Protein AF-A0A3P1C6S5-F1 (afdb_monomer_lite)

Radius of gyration: 23.26 Å; chains: 1; bounding box: 62×29×64 Å

pLDDT: mean 82.91, std 6.75, range [55.31, 93.94]

Organism: NCBI:txid2026187

Secondary structure (DSSP, 8-state):
-HHHHHHHHHHHHHHHHHHHHHHHHHHHHHHT-EEEEEEEEEEETTEEEEEEEEEESSS-BSEEEEEEEETTS--EEEEE---BSEEEEEEEEE--SSSEEEEEEEEEEEEETTEEEEEEEEEEEEEE--

Sequence (130 aa):
MFGILTWMILALTLMICEFVVSIFLIIVGIKYRKSVTGATKKKTNTSATTTTHITSSLKPILKANIQITPNGAKKVAYSVTPNKKSVSTSKTWHYTGKKKYIAVKTAVQVTTSMGVSPNGSSAGGVTLGK

Foldseek 3Di:
DPVVVVVVVVVVVVVVVVVVVVVVVVVVVVQQDKDKEWAKDDPDQWKIKIKIKIAGRPFFFQKKWKWKDKDQFDIDIDMDGPRGRIDMDMDMDGHAAAWDKIWMKMWMWTQGPVGIDIDIYGRGIDTHYD

Structure (mmCIF, N/CA/C/O backbone):
data_AF-A0A3P1C6S5-F1
#
_entry.id   AF-A0A3P1C6S5-F1
#
loop_
_atom_site.group_PDB
_atom_site.id
_atom_site.type_symbol
_atom_site.label_atom_id
_atom_site.label_alt_id
_atom_site.label_comp_id
_atom_site.label_asym_id
_atom_site.label_entity_id
_atom_site.label_seq_id
_atom_site.pdbx_PDB_ins_code
_atom_site.Cartn_x
_atom_site.Cartn_y
_atom_site.Cartn_z
_atom_site.occupancy
_atom_site.B_iso_or_equiv
_atom_site.auth_seq_id
_atom_site.auth_comp_id
_atom_site.auth_asym_id
_atom_site.auth_atom_id
_atom_site.pdbx_PDB_model_num
ATOM 1 N N . MET A 1 1 ? 44.790 -13.142 -38.760 1.00 61.75 1 MET A N 1
ATOM 2 C CA . MET A 1 1 ? 44.660 -12.489 -37.432 1.00 61.75 1 MET A CA 1
ATOM 3 C C . MET A 1 1 ? 43.422 -11.591 -37.288 1.00 61.75 1 MET A C 1
ATOM 5 O O . MET A 1 1 ? 43.148 -11.168 -36.176 1.00 61.75 1 MET A O 1
ATOM 9 N N . PHE A 1 2 ? 42.636 -11.334 -38.348 1.00 65.81 2 PHE A N 1
ATOM 10 C CA . PHE A 1 2 ? 41.485 -10.415 -38.287 1.00 65.81 2 PHE A CA 1
ATOM 11 C C . PHE A 1 2 ? 40.290 -10.972 -37.487 1.00 65.81 2 PHE A C 1
ATOM 13 O O . PHE A 1 2 ? 39.721 -10.256 -36.676 1.00 65.81 2 PHE A O 1
ATOM 20 N N . GLY A 1 3 ? 39.974 -12.268 -37.630 1.00 80.00 3 GLY A N 1
ATOM 21 C CA . GLY A 1 3 ? 38.804 -12.884 -36.989 1.00 80.00 3 GLY A CA 1
ATOM 22 C C . GLY A 1 3 ? 38.805 -12.803 -35.459 1.00 80.00 3 GLY A C 1
ATOM 23 O O . GLY A 1 3 ? 37.843 -12.309 -34.883 1.00 80.00 3 GLY A O 1
ATOM 24 N N . ILE A 1 4 ? 39.890 -13.216 -34.791 1.00 85.50 4 ILE A N 1
ATOM 25 C CA . ILE A 1 4 ? 39.974 -13.191 -33.316 1.00 85.50 4 ILE A CA 1
ATOM 26 C C . ILE A 1 4 ? 39.732 -11.782 -32.760 1.00 85.50 4 ILE A C 1
ATOM 28 O O . ILE A 1 4 ? 39.013 -11.626 -31.777 1.00 85.50 4 ILE A O 1
ATOM 32 N N . LEU A 1 5 ? 40.283 -10.756 -33.416 1.00 87.19 5 LEU A N 1
ATOM 33 C CA . LEU A 1 5 ? 40.139 -9.373 -32.975 1.00 87.19 5 LEU A CA 1
ATOM 34 C C . LEU A 1 5 ? 38.681 -8.908 -33.092 1.00 87.19 5 LEU A C 1
ATOM 36 O O . LEU A 1 5 ? 38.155 -8.306 -32.159 1.00 87.19 5 LEU A O 1
ATOM 40 N N . THR A 1 6 ? 38.002 -9.243 -34.194 1.00 89.50 6 THR A N 1
ATOM 41 C CA . THR A 1 6 ? 36.583 -8.907 -34.395 1.00 89.50 6 THR A CA 1
ATOM 42 C C . THR A 1 6 ? 35.681 -9.600 -33.373 1.00 89.50 6 THR A C 1
ATOM 44 O O . THR A 1 6 ? 34.785 -8.968 -32.819 1.00 89.50 6 THR A O 1
ATOM 47 N N . TRP A 1 7 ? 35.942 -10.877 -33.077 1.00 91.81 7 TRP A N 1
ATOM 48 C CA . TRP A 1 7 ? 35.193 -11.641 -32.074 1.00 91.81 7 TRP A CA 1
ATOM 49 C C . TRP A 1 7 ? 35.378 -11.080 -30.660 1.00 91.81 7 TRP A C 1
ATOM 51 O O . TRP A 1 7 ? 34.412 -10.982 -29.905 1.00 91.81 7 TRP A O 1
ATOM 61 N N . MET A 1 8 ? 36.595 -10.654 -30.317 1.00 91.12 8 MET A N 1
ATOM 62 C CA . MET A 1 8 ? 36.894 -10.068 -29.010 1.00 91.12 8 MET A CA 1
ATOM 63 C C . MET A 1 8 ? 36.209 -8.705 -28.824 1.00 91.12 8 MET A C 1
ATOM 65 O O . MET A 1 8 ? 35.650 -8.433 -27.762 1.00 91.12 8 MET A O 1
ATOM 69 N N . ILE A 1 9 ? 36.191 -7.875 -29.873 1.00 91.44 9 ILE A N 1
ATOM 70 C CA . ILE A 1 9 ? 35.489 -6.583 -29.875 1.00 91.44 9 ILE A CA 1
ATOM 71 C C . ILE A 1 9 ? 33.976 -6.792 -29.745 1.00 91.44 9 ILE A C 1
ATOM 73 O O . ILE A 1 9 ? 33.347 -6.155 -28.902 1.00 91.44 9 ILE A O 1
ATOM 77 N N . LEU A 1 10 ? 33.396 -7.718 -30.517 1.00 89.88 10 LEU A N 1
ATOM 78 C CA . LEU A 1 10 ? 31.964 -8.022 -30.464 1.00 89.88 10 LEU A CA 1
ATOM 79 C C . LEU A 1 10 ? 31.536 -8.510 -29.072 1.00 89.88 10 LEU A C 1
ATOM 81 O O . LEU A 1 10 ? 30.533 -8.039 -28.537 1.00 89.88 10 LEU A O 1
ATOM 85 N N . ALA A 1 11 ? 32.315 -9.409 -28.463 1.00 90.44 11 ALA A N 1
ATOM 86 C CA . ALA A 1 11 ? 32.048 -9.914 -27.119 1.00 90.44 11 ALA A CA 1
ATOM 87 C C . ALA A 1 11 ? 32.072 -8.792 -26.066 1.00 90.44 11 ALA A C 1
ATOM 89 O O . ALA A 1 11 ? 31.182 -8.720 -25.218 1.00 90.44 11 ALA A O 1
ATOM 90 N N . LEU A 1 12 ? 33.042 -7.874 -26.154 1.00 90.94 12 LEU A N 1
ATOM 91 C CA . LEU A 1 12 ? 33.135 -6.723 -25.254 1.00 90.94 12 LEU A CA 1
ATOM 92 C C . LEU A 1 12 ? 31.948 -5.762 -25.434 1.00 90.94 12 LEU A C 1
ATOM 94 O O . LEU A 1 12 ? 31.371 -5.303 -24.450 1.00 90.94 12 LEU A O 1
ATOM 98 N N . THR A 1 13 ? 31.545 -5.482 -26.678 1.00 93.44 13 THR A N 1
ATOM 99 C CA . THR A 1 13 ? 30.385 -4.624 -26.966 1.00 93.44 13 THR A CA 1
ATOM 100 C C . THR A 1 13 ? 29.086 -5.221 -26.425 1.00 93.44 13 THR A C 1
ATOM 102 O O . THR A 1 13 ? 28.297 -4.496 -25.820 1.00 93.44 13 THR A O 1
ATOM 105 N N . LEU A 1 14 ? 28.872 -6.532 -26.583 1.00 90.81 14 LEU A N 1
ATOM 106 C CA . LEU A 1 14 ? 27.692 -7.213 -26.041 1.00 90.81 14 LEU A CA 1
ATOM 107 C C . LEU A 1 14 ? 27.664 -7.170 -24.509 1.00 90.81 14 LEU A C 1
ATOM 109 O O . LEU A 1 14 ? 26.628 -6.852 -23.930 1.00 90.81 14 LEU A O 1
ATOM 113 N N . MET A 1 15 ? 28.807 -7.397 -23.855 1.00 93.94 15 MET A N 1
ATOM 114 C CA . MET A 1 15 ? 28.918 -7.324 -22.395 1.00 93.94 15 MET A CA 1
ATOM 115 C C . MET A 1 15 ? 28.583 -5.923 -21.859 1.00 93.94 15 MET A C 1
ATOM 117 O O . MET A 1 15 ? 27.854 -5.789 -20.875 1.00 93.94 15 MET A O 1
ATOM 121 N N . ILE A 1 16 ? 29.072 -4.869 -22.522 1.00 93.88 16 ILE A N 1
ATOM 122 C CA . ILE A 1 16 ? 28.762 -3.479 -22.156 1.00 93.88 16 ILE A CA 1
ATOM 123 C C . ILE A 1 16 ? 27.281 -3.168 -22.406 1.00 93.88 16 ILE A C 1
ATOM 125 O O . ILE A 1 16 ? 26.651 -2.503 -21.586 1.00 93.88 16 ILE A O 1
ATOM 129 N N . CYS A 1 17 ? 26.706 -3.658 -23.506 1.00 91.12 17 CYS A N 1
ATOM 130 C CA . CYS A 1 17 ? 25.299 -3.437 -23.833 1.00 91.12 17 CYS A CA 1
ATOM 131 C C . CYS A 1 17 ? 24.372 -4.035 -22.763 1.00 91.12 17 CYS A C 1
ATOM 133 O O . CYS A 1 17 ? 23.539 -3.322 -22.204 1.00 91.12 17 CYS A O 1
ATOM 135 N N . GLU A 1 18 ? 24.581 -5.303 -22.397 1.00 91.88 18 GLU A N 1
ATOM 136 C CA . GLU A 1 18 ? 23.825 -5.991 -21.340 1.00 91.88 18 GLU A CA 1
ATOM 137 C C . GLU A 1 18 ? 23.946 -5.266 -19.989 1.00 91.88 18 GLU A C 1
ATOM 139 O O . GLU A 1 18 ? 22.961 -5.102 -19.261 1.00 91.88 18 GLU A O 1
ATOM 144 N N . PHE A 1 19 ? 25.142 -4.764 -19.667 1.00 91.31 19 PHE A N 1
ATOM 145 C CA . PHE A 1 19 ? 25.389 -3.995 -18.449 1.00 91.31 19 PHE A CA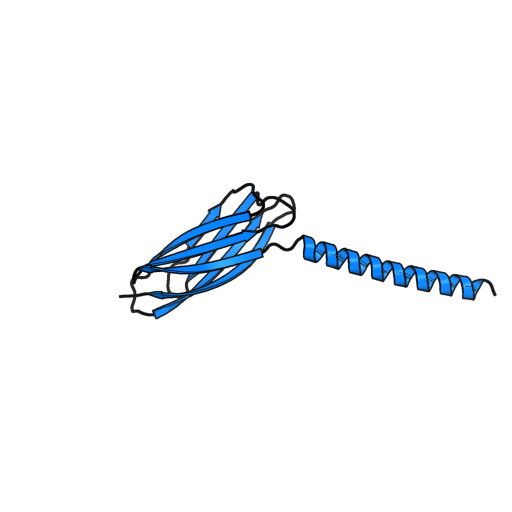 1
ATOM 146 C C . PHE A 1 19 ? 24.619 -2.665 -18.433 1.00 91.31 19 PHE A C 1
ATOM 148 O O . PHE A 1 19 ? 23.963 -2.333 -17.441 1.00 91.31 19 PHE A O 1
ATOM 155 N N . VAL A 1 20 ? 24.633 -1.921 -19.543 1.00 92.31 20 VAL A N 1
ATOM 156 C CA . VAL A 1 20 ? 23.903 -0.651 -19.683 1.00 92.31 20 VAL A CA 1
ATOM 157 C C . VAL A 1 20 ? 22.391 -0.875 -19.626 1.00 92.31 20 VAL A C 1
ATOM 159 O O . VAL A 1 20 ? 21.693 -0.148 -18.915 1.00 92.31 20 VAL A O 1
ATOM 162 N N . VAL A 1 21 ? 21.878 -1.897 -20.317 1.00 91.81 21 VAL A N 1
ATOM 163 C CA . VAL A 1 21 ? 20.452 -2.258 -20.295 1.00 91.81 21 VAL A CA 1
ATOM 164 C C . VAL A 1 21 ? 20.015 -2.650 -18.882 1.00 91.81 21 VAL A C 1
ATOM 166 O O . VAL A 1 21 ? 18.984 -2.173 -18.402 1.00 91.81 21 VAL A O 1
ATOM 169 N N . SER A 1 22 ? 20.826 -3.435 -18.170 1.00 88.69 22 SER A N 1
ATOM 170 C CA . SER A 1 22 ? 20.558 -3.828 -16.782 1.00 88.69 22 SER A CA 1
ATOM 171 C C . SER A 1 22 ? 20.479 -2.620 -15.844 1.00 88.69 22 SER A C 1
ATOM 173 O O . SER A 1 22 ? 19.519 -2.485 -15.082 1.00 88.69 22 SER A O 1
ATOM 175 N N . ILE A 1 23 ? 21.438 -1.691 -15.930 1.00 90.62 23 ILE A N 1
ATOM 176 C CA . ILE A 1 23 ? 21.425 -0.454 -15.134 1.00 90.62 23 ILE A CA 1
ATOM 177 C C . ILE A 1 23 ? 20.196 0.392 -15.465 1.00 90.62 23 ILE A C 1
ATOM 179 O O . ILE A 1 23 ? 19.529 0.899 -14.559 1.00 90.62 23 ILE A O 1
ATOM 183 N N . PHE A 1 24 ? 19.866 0.530 -16.749 1.00 87.00 24 PHE A N 1
ATOM 184 C CA . PHE A 1 24 ? 18.702 1.293 -17.180 1.00 87.00 24 PHE A CA 1
ATOM 185 C C . PHE A 1 24 ? 17.409 0.722 -16.589 1.00 87.00 24 PHE A C 1
ATOM 187 O O . PHE A 1 24 ? 16.610 1.476 -16.030 1.00 87.00 24 PHE A O 1
ATOM 194 N N . LEU A 1 25 ? 17.232 -0.602 -16.622 1.00 83.12 25 LEU A N 1
ATOM 195 C CA . LEU A 1 25 ? 16.077 -1.278 -16.028 1.00 83.12 25 LEU A CA 1
ATOM 196 C C . LEU A 1 25 ? 16.001 -1.085 -14.506 1.00 83.12 25 LEU A C 1
ATOM 198 O O . LEU A 1 25 ? 14.910 -0.852 -13.978 1.00 83.12 25 LEU A O 1
ATOM 202 N N . ILE A 1 26 ? 17.136 -1.101 -13.801 1.00 83.31 26 ILE A N 1
ATOM 203 C CA . ILE A 1 26 ? 17.189 -0.834 -12.355 1.00 83.31 26 ILE A CA 1
ATOM 204 C C . ILE A 1 26 ? 16.773 0.614 -12.052 1.00 83.31 26 ILE A C 1
ATOM 206 O O . ILE A 1 26 ? 15.925 0.846 -11.185 1.00 83.31 26 ILE A O 1
ATOM 210 N N . ILE A 1 27 ? 17.320 1.593 -12.781 1.00 78.00 27 ILE A N 1
ATOM 211 C CA . ILE A 1 27 ? 16.999 3.018 -12.596 1.00 78.00 27 ILE A CA 1
ATOM 212 C C . ILE A 1 27 ? 15.518 3.270 -12.874 1.00 78.00 27 ILE A C 1
ATOM 214 O O . ILE A 1 27 ? 14.847 3.925 -12.076 1.00 78.00 27 ILE A O 1
ATOM 218 N N . VAL A 1 28 ? 14.999 2.727 -13.977 1.00 71.50 28 VAL A N 1
ATOM 219 C CA . VAL A 1 28 ? 13.575 2.725 -14.326 1.00 71.50 28 VAL A CA 1
ATOM 220 C C . VAL A 1 28 ? 12.782 2.166 -13.143 1.00 71.50 28 VAL A C 1
ATOM 222 O O . VAL A 1 28 ? 11.993 2.901 -12.551 1.00 71.50 28 VAL A O 1
ATOM 225 N N . GLY A 1 29 ? 13.061 0.941 -12.695 1.00 65.69 29 GLY A N 1
ATOM 226 C CA . GLY A 1 29 ? 12.359 0.300 -11.577 1.00 65.69 29 GLY A CA 1
ATOM 227 C C . GLY A 1 29 ? 12.306 1.145 -10.296 1.00 65.69 29 GLY A C 1
ATOM 228 O O . GLY A 1 29 ? 11.233 1.313 -9.710 1.00 65.69 29 GLY A O 1
ATOM 229 N N . ILE A 1 30 ? 13.428 1.752 -9.892 1.00 68.00 30 ILE A N 1
ATOM 230 C CA . ILE A 1 30 ? 13.488 2.635 -8.713 1.00 68.00 30 ILE A CA 1
ATOM 231 C C . ILE A 1 30 ? 12.683 3.922 -8.949 1.00 68.00 30 ILE A C 1
ATOM 233 O O . ILE A 1 30 ? 11.960 4.383 -8.061 1.00 68.00 30 ILE A O 1
ATOM 237 N N . LYS A 1 31 ? 12.753 4.499 -10.152 1.00 55.31 31 LYS A N 1
ATOM 238 C CA . LYS A 1 31 ? 12.071 5.753 -10.494 1.00 55.31 31 LYS A CA 1
ATOM 239 C C . LYS A 1 31 ? 10.550 5.605 -10.553 1.00 55.31 31 LYS A C 1
ATOM 241 O O . LYS A 1 31 ? 9.863 6.593 -10.309 1.00 55.31 31 LYS A O 1
ATOM 246 N N . TYR A 1 32 ? 10.002 4.413 -10.805 1.00 63.06 32 TYR A N 1
ATOM 247 C CA . TYR A 1 32 ? 8.547 4.155 -10.805 1.00 63.06 32 TYR A CA 1
ATOM 248 C C . TYR A 1 32 ? 7.984 3.720 -9.444 1.00 63.06 32 TYR A C 1
ATOM 250 O O . TYR A 1 32 ? 6.803 3.371 -9.348 1.00 63.06 32 TYR A O 1
ATOM 258 N N . ARG A 1 33 ? 8.788 3.765 -8.374 1.00 68.31 33 ARG A N 1
ATOM 259 C CA . ARG A 1 33 ? 8.358 3.317 -7.048 1.00 68.31 33 ARG A CA 1
ATOM 260 C C . ARG A 1 33 ? 7.263 4.227 -6.487 1.00 68.31 33 ARG A C 1
ATOM 262 O O . ARG A 1 33 ? 7.490 5.385 -6.137 1.00 68.31 33 ARG A O 1
ATOM 269 N N . LYS A 1 34 ? 6.059 3.674 -6.364 1.00 74.94 34 LYS A N 1
ATOM 270 C CA . LYS A 1 34 ? 4.980 4.257 -5.563 1.00 74.94 34 LYS A CA 1
ATOM 271 C C . LYS A 1 34 ? 5.176 3.799 -4.123 1.00 74.94 34 LYS A C 1
ATOM 273 O O . LYS A 1 34 ? 5.487 2.633 -3.890 1.00 74.94 34 LYS A O 1
ATOM 278 N N . SER A 1 35 ? 4.999 4.697 -3.164 1.00 80.06 35 SER A N 1
ATOM 279 C CA . SER A 1 35 ? 5.090 4.372 -1.740 1.00 80.06 35 SER A CA 1
ATOM 280 C C . SER A 1 35 ? 3.741 4.580 -1.072 1.00 80.06 35 SER A C 1
ATOM 282 O O . SER A 1 35 ? 3.057 5.572 -1.339 1.00 80.06 35 SER A O 1
ATOM 284 N N . VAL A 1 36 ? 3.355 3.624 -0.231 1.00 83.38 36 VAL A N 1
ATOM 285 C CA . VAL A 1 36 ? 2.156 3.703 0.598 1.00 83.38 36 VAL A CA 1
ATOM 286 C C . VAL A 1 36 ? 2.561 3.437 2.036 1.00 83.38 36 VAL A C 1
ATOM 288 O O . VAL A 1 36 ? 3.104 2.378 2.350 1.00 83.38 36 VAL A O 1
ATOM 291 N N . THR A 1 37 ? 2.245 4.383 2.911 1.00 84.44 37 THR A N 1
ATOM 292 C CA . THR A 1 37 ? 2.478 4.258 4.348 1.00 84.44 37 THR A CA 1
ATOM 293 C C . THR A 1 37 ? 1.157 4.431 5.071 1.00 84.44 37 THR A C 1
ATOM 295 O O . THR A 1 37 ? 0.509 5.474 4.963 1.00 84.44 37 THR A O 1
ATOM 298 N N . GLY A 1 38 ? 0.739 3.394 5.791 1.00 85.12 38 GLY A N 1
ATOM 299 C CA . GLY A 1 38 ? -0.400 3.461 6.695 1.00 85.12 38 GLY A CA 1
ATOM 300 C C . GLY A 1 38 ? 0.052 3.765 8.121 1.00 85.12 38 GLY A C 1
ATOM 301 O O . GLY A 1 38 ? 1.055 3.231 8.582 1.00 85.12 38 GLY A O 1
ATOM 302 N N . ALA A 1 39 ? -0.708 4.575 8.846 1.00 85.44 39 ALA A N 1
ATOM 303 C CA . ALA A 1 39 ? -0.539 4.762 10.281 1.00 85.44 39 ALA A CA 1
ATOM 304 C C . ALA A 1 39 ? -1.908 4.823 10.952 1.00 85.44 39 ALA A C 1
ATOM 306 O O . ALA A 1 39 ? -2.781 5.578 10.525 1.00 85.44 39 ALA A O 1
ATOM 307 N N . THR A 1 40 ? -2.102 4.050 12.016 1.00 85.69 40 THR A N 1
ATOM 308 C CA . THR A 1 40 ? -3.353 4.043 12.778 1.00 85.69 40 THR A CA 1
ATOM 309 C C . THR A 1 40 ? -3.130 4.634 14.158 1.00 85.69 40 THR A C 1
ATOM 311 O O . THR A 1 40 ? -2.226 4.224 14.880 1.00 85.69 40 THR A O 1
ATOM 314 N N . LYS A 1 41 ? -3.982 5.586 14.542 1.00 86.00 41 LYS A N 1
ATOM 315 C CA . LYS A 1 41 ? -3.996 6.182 15.878 1.00 86.00 41 LYS A CA 1
ATOM 316 C C . LYS A 1 41 ? -5.348 5.966 16.540 1.00 86.00 41 LYS A C 1
ATOM 318 O O . LYS A 1 41 ? -6.399 6.143 15.920 1.00 86.00 41 LYS A O 1
ATOM 323 N N . LYS A 1 42 ? -5.319 5.600 17.819 1.00 86.44 42 LYS A N 1
ATOM 324 C CA . LYS A 1 42 ? -6.514 5.537 18.661 1.00 86.44 42 LYS A CA 1
ATOM 325 C C . LYS A 1 42 ? -7.054 6.956 18.857 1.00 86.44 42 LYS A C 1
ATOM 327 O O . LYS A 1 42 ? -6.296 7.847 19.222 1.00 86.44 42 LYS A O 1
ATOM 332 N N . LYS A 1 43 ? -8.350 7.155 18.611 1.00 85.06 43 LYS A N 1
ATOM 333 C CA . LYS A 1 43 ? -9.044 8.427 18.873 1.00 85.06 43 LYS A CA 1
ATOM 334 C C . LYS A 1 43 ? -9.822 8.354 20.183 1.00 85.06 43 LYS A C 1
ATOM 336 O O . LYS A 1 43 ? -9.730 9.250 21.007 1.00 85.06 43 LYS A O 1
ATOM 341 N N . THR A 1 44 ? -10.560 7.268 20.386 1.00 83.75 44 THR A N 1
ATOM 342 C CA . THR A 1 44 ? -11.308 6.984 21.620 1.00 83.75 44 THR A CA 1
ATOM 343 C C . THR A 1 44 ? -11.203 5.498 21.951 1.00 83.75 44 THR A C 1
ATOM 345 O O . THR A 1 44 ? -10.575 4.737 21.217 1.00 83.75 44 THR A O 1
ATOM 348 N N . ASN A 1 45 ? -11.810 5.043 23.050 1.00 80.31 45 ASN A N 1
ATOM 349 C CA . ASN A 1 45 ? -11.813 3.619 23.409 1.00 80.31 45 ASN A CA 1
ATOM 350 C C . ASN A 1 45 ? -12.456 2.723 22.343 1.00 80.31 45 ASN A C 1
ATOM 352 O O . ASN A 1 45 ? -12.030 1.588 22.184 1.00 80.31 45 ASN A O 1
ATOM 356 N N . THR A 1 46 ? -13.389 3.248 21.552 1.00 81.88 46 THR A N 1
ATOM 357 C CA . THR A 1 46 ? -14.118 2.505 20.515 1.00 81.88 46 THR A CA 1
ATOM 358 C C . THR A 1 46 ? -13.828 2.989 19.097 1.00 81.88 46 THR A C 1
ATOM 360 O O . THR A 1 46 ? -14.466 2.526 18.159 1.00 81.88 46 THR A O 1
ATOM 363 N N . SER A 1 47 ? -12.917 3.948 18.901 1.00 82.94 47 SER A N 1
ATOM 364 C CA . SER A 1 47 ? -12.679 4.550 17.580 1.00 82.94 47 SER A CA 1
ATOM 365 C C . SER A 1 47 ? -11.200 4.760 17.308 1.00 82.94 47 SER A C 1
ATOM 367 O O . SER A 1 47 ? -10.456 5.235 18.171 1.00 82.94 47 SER A O 1
ATOM 369 N N . ALA A 1 48 ? -10.787 4.495 16.075 1.00 83.94 48 ALA A N 1
ATOM 370 C CA . ALA A 1 48 ? -9.447 4.795 15.598 1.00 83.94 48 ALA A CA 1
ATOM 371 C C . ALA A 1 48 ? -9.482 5.453 14.224 1.00 83.94 48 ALA A C 1
ATOM 373 O O . ALA A 1 48 ? -10.406 5.262 13.437 1.00 83.94 48 ALA A O 1
ATOM 374 N N . THR A 1 49 ? -8.455 6.246 13.954 1.00 87.94 49 THR A N 1
ATOM 375 C CA . THR A 1 49 ? -8.252 6.915 12.675 1.00 87.94 49 THR A CA 1
ATOM 376 C C . THR A 1 49 ? -7.034 6.311 12.008 1.00 87.94 49 THR A C 1
ATOM 378 O O . THR A 1 49 ? -5.949 6.294 12.588 1.00 87.94 49 THR A O 1
ATOM 381 N N . THR A 1 50 ? -7.214 5.835 10.782 1.00 84.56 50 THR A N 1
ATOM 382 C CA . THR A 1 50 ? -6.119 5.355 9.945 1.00 84.56 50 THR A CA 1
ATOM 383 C C . THR A 1 50 ? -5.828 6.398 8.880 1.00 84.56 50 THR A C 1
ATOM 385 O O . THR A 1 50 ? -6.710 6.759 8.101 1.00 84.56 50 THR A O 1
ATOM 388 N N . THR A 1 51 ? -4.593 6.886 8.865 1.00 86.00 51 THR A N 1
ATOM 389 C CA . THR A 1 51 ? -4.061 7.793 7.853 1.00 86.00 51 THR A CA 1
ATOM 390 C C . THR A 1 51 ? -3.242 6.991 6.854 1.00 86.00 51 THR A C 1
ATOM 392 O O . THR A 1 51 ? -2.399 6.184 7.234 1.00 86.00 51 THR A O 1
ATOM 395 N N . THR A 1 52 ? -3.497 7.215 5.572 1.00 85.50 52 THR A N 1
ATOM 396 C CA . THR A 1 52 ? -2.781 6.604 4.457 1.00 85.50 52 THR A CA 1
ATOM 397 C C . THR A 1 52 ? -2.088 7.706 3.670 1.00 85.50 52 THR A C 1
ATOM 399 O O . THR A 1 52 ? -2.750 8.576 3.097 1.00 85.50 52 THR A O 1
ATOM 402 N N . HIS A 1 53 ? -0.761 7.659 3.654 1.00 85.94 53 HIS A N 1
ATOM 403 C CA . HIS A 1 53 ? 0.097 8.511 2.842 1.00 85.94 53 HIS A CA 1
ATOM 404 C C . HIS A 1 53 ? 0.444 7.775 1.553 1.00 85.94 53 HIS A C 1
ATOM 406 O O . HIS A 1 53 ? 0.892 6.629 1.596 1.00 85.94 53 HIS A O 1
ATOM 412 N N . ILE A 1 54 ? 0.215 8.420 0.414 1.00 84.94 54 ILE A N 1
ATOM 413 C CA . ILE A 1 54 ? 0.447 7.857 -0.913 1.00 84.94 54 ILE A CA 1
ATOM 414 C C . ILE A 1 54 ? 1.336 8.831 -1.670 1.00 84.94 54 ILE A C 1
ATOM 416 O O . ILE A 1 54 ? 0.943 9.975 -1.903 1.00 84.94 54 ILE A O 1
ATOM 420 N N . THR A 1 55 ? 2.502 8.358 -2.095 1.00 82.69 55 THR A N 1
ATOM 421 C CA . THR A 1 55 ? 3.463 9.158 -2.855 1.00 82.69 55 THR A CA 1
ATOM 422 C C . THR A 1 55 ? 3.794 8.462 -4.168 1.00 82.69 55 THR A C 1
ATOM 424 O O . THR A 1 55 ? 4.097 7.269 -4.202 1.00 82.69 55 THR A O 1
ATOM 427 N N . SER A 1 56 ? 3.744 9.227 -5.252 1.00 78.56 56 SER A N 1
ATOM 428 C CA . SER A 1 56 ? 4.162 8.852 -6.598 1.00 78.56 56 SER A CA 1
ATOM 429 C C . SER A 1 56 ? 5.337 9.738 -7.007 1.00 78.56 56 SER A C 1
ATOM 431 O O . SER A 1 56 ? 5.255 10.964 -6.955 1.00 78.56 56 SER A O 1
ATOM 433 N N . SER A 1 57 ? 6.438 9.117 -7.411 1.00 70.88 57 SER A N 1
ATOM 434 C CA . SER A 1 57 ? 7.708 9.768 -7.756 1.00 70.88 57 SER A CA 1
ATOM 435 C C . SER A 1 57 ? 7.648 10.587 -9.056 1.00 70.88 57 SER A C 1
ATOM 437 O O . SER A 1 57 ? 8.174 11.698 -9.128 1.00 70.88 57 SER A O 1
ATOM 439 N N . LEU A 1 58 ? 6.988 10.069 -10.096 1.00 72.75 58 LEU A N 1
ATOM 440 C CA . LEU A 1 58 ? 7.048 10.635 -11.452 1.00 72.75 58 LEU A CA 1
ATOM 441 C C . LEU A 1 58 ? 5.791 11.404 -11.859 1.00 72.75 58 LEU A C 1
ATOM 443 O O . LEU A 1 58 ? 5.871 12.574 -12.242 1.00 72.75 58 LEU A O 1
ATOM 447 N N . LYS A 1 59 ? 4.631 10.743 -11.805 1.00 79.38 59 LYS A N 1
ATOM 448 C CA . LYS A 1 59 ? 3.364 11.270 -12.330 1.00 79.38 59 LYS A CA 1
ATOM 449 C C . LYS A 1 59 ? 2.369 11.570 -11.210 1.00 79.38 59 LYS A C 1
ATOM 451 O O . LYS A 1 59 ? 2.382 10.865 -10.195 1.00 79.38 59 LYS A O 1
ATOM 456 N N . PRO A 1 60 ? 1.507 12.587 -11.387 1.00 80.75 60 PRO A N 1
ATOM 457 C CA . PRO A 1 60 ? 0.453 12.879 -10.429 1.00 80.75 60 PRO A CA 1
ATOM 458 C C . PRO A 1 60 ? -0.502 11.691 -10.310 1.00 80.75 60 PRO A C 1
ATOM 460 O O . PRO A 1 60 ? -0.779 10.974 -11.275 1.00 80.75 60 PRO A O 1
ATOM 463 N N . ILE A 1 61 ? -0.992 11.487 -9.095 1.00 84.19 61 ILE A N 1
ATOM 464 C CA . ILE A 1 61 ? -2.018 10.509 -8.777 1.00 84.19 61 ILE A CA 1
ATOM 465 C C . ILE A 1 61 ? -3.339 11.078 -9.281 1.00 84.19 61 ILE A C 1
ATOM 467 O O . ILE A 1 61 ? -3.835 12.072 -8.748 1.00 84.19 61 ILE A O 1
ATOM 471 N N . LEU A 1 62 ? -3.899 10.447 -10.308 1.00 84.50 62 LEU A N 1
ATOM 472 C CA . LEU A 1 62 ? -5.181 10.850 -10.880 1.00 84.50 62 LEU A CA 1
ATOM 473 C C . LEU A 1 62 ? -6.325 10.306 -10.030 1.00 84.50 62 LEU A C 1
ATOM 475 O O . LEU A 1 62 ? -7.263 11.027 -9.729 1.00 84.50 62 LEU A O 1
ATOM 479 N N . LYS A 1 63 ? -6.209 9.057 -9.574 1.00 84.94 63 LYS A N 1
ATOM 480 C CA . LYS A 1 63 ? -7.187 8.408 -8.697 1.00 84.94 63 LYS A CA 1
ATOM 481 C C . LYS A 1 63 ? -6.474 7.453 -7.751 1.00 84.94 63 LYS A C 1
ATOM 483 O O . LYS A 1 63 ? -5.566 6.742 -8.171 1.00 84.94 63 LYS A O 1
ATOM 488 N N . ALA A 1 64 ? -6.888 7.403 -6.494 1.00 84.81 64 ALA A N 1
ATOM 489 C CA . ALA A 1 64 ? -6.456 6.383 -5.550 1.00 84.81 64 ALA A CA 1
ATOM 490 C C . ALA A 1 64 ? -7.677 5.736 -4.900 1.00 84.81 64 ALA A C 1
ATOM 492 O O . ALA A 1 64 ? -8.489 6.431 -4.294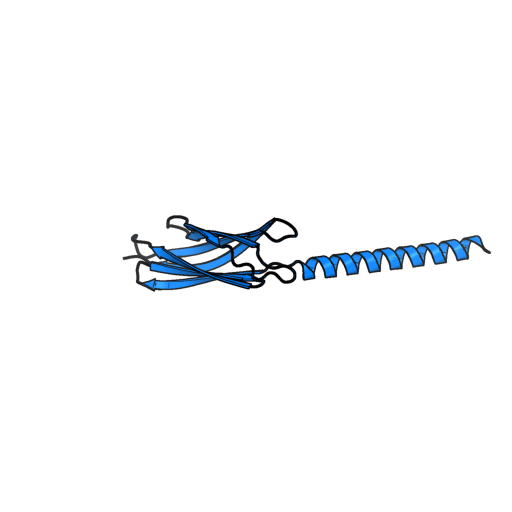 1.00 84.81 64 ALA A O 1
ATOM 493 N N . ASN A 1 65 ? -7.805 4.418 -5.036 1.00 87.81 65 ASN A N 1
ATOM 494 C CA . ASN A 1 65 ? -8.829 3.627 -4.363 1.00 87.81 65 ASN A CA 1
ATOM 495 C C . ASN A 1 65 ? -8.200 2.959 -3.142 1.00 87.81 65 ASN A C 1
ATOM 497 O O . ASN A 1 65 ? -7.217 2.238 -3.278 1.00 87.81 65 ASN A O 1
ATOM 501 N N . ILE A 1 66 ? -8.715 3.249 -1.955 1.00 89.31 66 ILE A N 1
ATOM 502 C CA . ILE A 1 66 ? -8.112 2.907 -0.672 1.00 89.31 66 ILE A CA 1
ATOM 503 C C . ILE A 1 66 ? -9.074 2.003 0.085 1.00 89.31 66 ILE A C 1
ATOM 505 O O . ILE A 1 66 ? -10.251 2.317 0.241 1.00 89.31 66 ILE A O 1
ATOM 509 N N . GLN A 1 67 ? -8.557 0.892 0.589 1.00 89.25 67 GLN A N 1
ATOM 510 C CA . GLN A 1 67 ? -9.271 -0.079 1.400 1.00 89.25 67 GLN A CA 1
ATOM 511 C C . GLN A 1 67 ? -8.541 -0.253 2.727 1.00 89.25 67 GLN A C 1
ATOM 513 O O . GLN A 1 67 ? -7.362 -0.598 2.769 1.00 89.25 67 GLN A O 1
ATOM 518 N N . ILE A 1 68 ? -9.255 -0.037 3.822 1.00 87.12 68 ILE A N 1
ATOM 519 C CA . ILE A 1 68 ? -8.781 -0.230 5.186 1.00 87.12 68 ILE A CA 1
ATOM 520 C C . ILE A 1 68 ? -9.433 -1.504 5.711 1.00 87.12 68 ILE A C 1
ATOM 522 O O . ILE A 1 68 ? -10.658 -1.605 5.787 1.00 87.12 68 ILE A O 1
ATOM 526 N N . THR A 1 69 ? -8.606 -2.480 6.069 1.00 88.00 69 THR A N 1
ATOM 527 C CA . THR A 1 69 ? -9.033 -3.766 6.625 1.00 88.00 69 THR A CA 1
ATOM 528 C C . THR A 1 69 ? -8.530 -3.890 8.064 1.00 88.00 69 THR A C 1
ATOM 530 O O . THR A 1 69 ? -7.389 -4.309 8.280 1.00 88.00 69 THR A O 1
ATOM 533 N N . PRO A 1 70 ? -9.348 -3.501 9.055 1.00 83.69 70 PRO A N 1
ATOM 534 C CA . PRO A 1 70 ? -9.098 -3.800 10.459 1.00 83.69 70 PRO A CA 1
ATOM 535 C C . PRO A 1 70 ? -9.446 -5.264 10.780 1.00 83.69 70 PRO A C 1
ATOM 537 O O . PRO A 1 70 ? -10.513 -5.758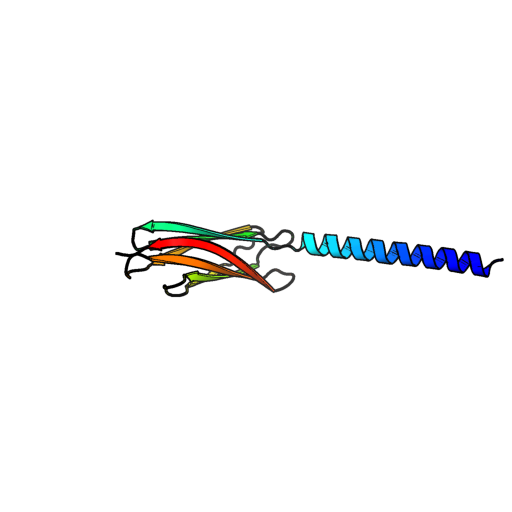 10.418 1.00 83.69 70 PRO A O 1
ATOM 540 N N . ASN A 1 71 ? -8.558 -5.967 11.484 1.00 79.94 71 ASN A N 1
ATOM 541 C CA . ASN A 1 71 ? -8.766 -7.354 11.897 1.00 79.94 71 ASN A CA 1
ATOM 542 C C . ASN A 1 71 ? -9.750 -7.426 13.078 1.00 79.94 71 ASN A C 1
ATOM 544 O O . ASN A 1 71 ? -9.353 -7.265 14.232 1.00 79.94 71 ASN A O 1
ATOM 548 N N . GLY A 1 72 ? -11.036 -7.633 12.783 1.00 73.31 72 GLY A N 1
ATOM 549 C CA . GLY A 1 72 ? -12.116 -7.679 13.779 1.00 73.31 72 GLY A CA 1
ATOM 550 C C . GLY A 1 72 ? -13.135 -6.536 13.688 1.00 73.31 72 GLY A C 1
ATOM 551 O O . GLY A 1 72 ? -14.031 -6.465 14.524 1.00 73.31 72 GLY A O 1
ATOM 552 N N . ALA A 1 73 ? -13.035 -5.656 12.685 1.00 77.31 73 ALA A N 1
ATOM 553 C CA . ALA A 1 73 ? -14.051 -4.643 12.392 1.00 77.31 73 ALA A CA 1
ATOM 554 C C . ALA A 1 73 ? -14.407 -4.625 10.894 1.00 77.31 73 ALA A C 1
ATOM 556 O O . ALA A 1 73 ? -13.780 -5.300 10.076 1.00 77.31 73 ALA A O 1
ATOM 557 N N . LYS A 1 74 ? -15.450 -3.870 10.527 1.00 81.56 74 LYS A N 1
ATOM 558 C CA . LYS A 1 74 ? -15.898 -3.765 9.130 1.00 81.56 74 LYS A CA 1
ATOM 559 C C . LYS A 1 74 ? -14.825 -3.095 8.266 1.00 81.56 74 LYS A C 1
ATOM 561 O O . LYS A 1 74 ? -14.234 -2.090 8.660 1.00 81.56 74 LYS A O 1
ATOM 566 N N . LYS A 1 75 ? -14.611 -3.651 7.072 1.00 84.50 75 LYS A N 1
ATOM 567 C CA . LYS A 1 75 ? -13.745 -3.065 6.042 1.00 84.50 75 LYS A CA 1
ATOM 568 C C . LYS A 1 75 ? -14.312 -1.722 5.589 1.00 84.50 75 LYS A C 1
ATOM 570 O O . LYS A 1 75 ? -15.526 -1.575 5.464 1.00 84.50 75 LYS A O 1
ATOM 575 N N . VAL A 1 76 ? -13.431 -0.765 5.314 1.00 86.81 76 VAL A N 1
ATOM 576 C CA . VAL A 1 76 ? -13.809 0.568 4.833 1.00 86.81 76 VAL A CA 1
ATOM 577 C C . VAL A 1 76 ? -13.081 0.849 3.528 1.00 86.81 76 VAL A C 1
ATOM 579 O O . VAL A 1 76 ? -11.855 0.848 3.506 1.00 86.81 76 VAL A O 1
ATOM 582 N N . ALA A 1 77 ? -13.823 1.102 2.453 1.00 87.94 77 ALA A N 1
ATOM 583 C CA . ALA A 1 77 ? -13.274 1.457 1.148 1.00 87.94 77 ALA A CA 1
ATOM 584 C C . ALA A 1 77 ? -13.697 2.877 0.753 1.00 87.94 77 ALA A C 1
ATOM 586 O O . ALA A 1 77 ? -14.822 3.290 1.030 1.00 87.94 77 ALA A O 1
ATOM 587 N N . TYR A 1 78 ? -12.797 3.635 0.131 1.00 87.19 78 TYR A N 1
ATOM 588 C CA . TYR A 1 78 ? -13.072 4.976 -0.384 1.00 87.19 78 TYR A CA 1
ATOM 589 C C . TYR A 1 78 ? -12.101 5.339 -1.509 1.00 87.19 78 TYR A C 1
ATOM 591 O O . TYR A 1 78 ? -11.024 4.764 -1.630 1.00 87.19 78 TYR A O 1
ATOM 599 N N . SER A 1 79 ? -12.475 6.304 -2.347 1.00 86.44 79 SER A N 1
ATOM 600 C CA . SER A 1 79 ? -11.637 6.781 -3.450 1.00 86.44 79 SER A CA 1
ATOM 601 C C . SER A 1 79 ? -11.357 8.273 -3.325 1.00 86.44 79 SER A C 1
ATOM 603 O O . SER A 1 79 ? -12.203 9.025 -2.849 1.00 86.44 79 SER A O 1
ATOM 605 N N . VAL A 1 80 ? -10.175 8.698 -3.769 1.00 86.38 80 VAL A N 1
ATOM 606 C CA . VAL A 1 80 ? -9.777 10.109 -3.843 1.00 86.38 80 VAL A CA 1
ATOM 607 C C . VAL A 1 80 ? -9.187 10.439 -5.212 1.00 86.38 80 VAL A C 1
ATOM 609 O O . VAL A 1 80 ? -8.530 9.595 -5.826 1.00 86.38 80 VAL A O 1
ATOM 612 N N . THR A 1 81 ? -9.376 11.681 -5.660 1.00 87.81 81 THR A N 1
ATOM 613 C CA . THR A 1 81 ? -8.941 12.179 -6.981 1.00 87.81 81 THR A CA 1
ATOM 614 C C . THR A 1 81 ? -8.054 13.421 -6.799 1.00 87.81 81 THR A C 1
ATOM 616 O O . THR A 1 81 ? -8.493 14.540 -7.043 1.00 87.81 81 THR A O 1
ATOM 619 N N . PRO A 1 82 ? -6.830 13.274 -6.259 1.00 81.06 82 PRO A N 1
ATOM 620 C CA . PRO A 1 82 ? -6.068 14.408 -5.738 1.00 81.06 82 PRO A CA 1
ATOM 621 C C . PRO A 1 82 ? -5.350 15.245 -6.806 1.00 81.06 82 PRO A C 1
ATOM 623 O O . PRO A 1 82 ? -4.966 16.368 -6.497 1.00 81.06 82 PRO A O 1
ATOM 626 N N . ASN A 1 83 ? -5.114 14.706 -8.010 1.00 84.12 83 ASN A N 1
ATOM 627 C CA . ASN A 1 83 ? -4.285 15.312 -9.065 1.00 84.12 83 ASN A CA 1
ATOM 628 C C . ASN A 1 83 ? -2.936 15.868 -8.549 1.00 84.12 83 ASN A C 1
ATOM 630 O O . ASN A 1 83 ? -2.482 16.946 -8.924 1.00 84.12 83 ASN A O 1
ATOM 634 N N . LYS A 1 84 ? -2.297 15.139 -7.625 1.00 84.88 84 LYS A N 1
ATOM 635 C CA . LYS A 1 84 ? -1.044 15.528 -6.954 1.00 84.88 84 LYS A CA 1
ATOM 636 C C . LYS A 1 84 ? -0.092 14.343 -6.877 1.00 84.88 84 LYS A C 1
ATOM 638 O O . LYS A 1 84 ? -0.520 13.193 -6.894 1.00 84.88 84 LYS A O 1
ATOM 643 N N . LYS A 1 85 ? 1.212 14.609 -6.777 1.00 82.56 85 LYS A N 1
ATOM 644 C CA . LYS A 1 85 ? 2.240 13.561 -6.615 1.00 82.56 85 LYS A CA 1
ATOM 645 C C . LYS A 1 85 ? 2.230 12.918 -5.225 1.00 82.56 85 LYS A C 1
ATOM 647 O O . LYS A 1 85 ? 2.641 11.774 -5.089 1.00 82.56 85 LYS A O 1
ATOM 652 N N . SER A 1 86 ? 1.741 13.630 -4.214 1.00 83.56 86 SER A N 1
ATOM 653 C CA . SER A 1 86 ? 1.579 13.124 -2.853 1.00 83.56 86 SER A CA 1
ATOM 654 C C . SER A 1 86 ? 0.190 13.473 -2.336 1.00 83.56 86 SER A C 1
ATOM 656 O O . SER A 1 86 ? -0.298 14.586 -2.552 1.00 83.56 86 SER A O 1
ATOM 658 N N . VAL A 1 87 ? -0.456 12.514 -1.680 1.00 86.25 87 VAL A N 1
ATOM 659 C CA . VAL A 1 87 ? -1.751 12.696 -1.027 1.00 86.25 87 VAL A CA 1
ATOM 660 C C . VAL A 1 87 ? -1.747 11.978 0.316 1.00 86.25 87 VAL A C 1
ATOM 662 O O . VAL A 1 87 ? -1.275 10.850 0.442 1.00 86.25 87 VAL A O 1
ATOM 665 N N . SER A 1 88 ? -2.300 12.640 1.326 1.00 85.19 88 SER A N 1
ATOM 666 C CA . SER A 1 88 ? -2.553 12.046 2.636 1.00 85.19 88 SER A CA 1
ATOM 667 C C . SER A 1 88 ? -4.054 12.028 2.857 1.00 85.19 88 SER A C 1
ATOM 669 O O . SER A 1 88 ? -4.714 13.051 2.694 1.00 85.19 88 SER A O 1
ATOM 671 N N . THR A 1 89 ? -4.600 10.868 3.196 1.00 85.12 89 THR A N 1
ATOM 672 C CA . THR A 1 89 ? -6.035 10.709 3.456 1.00 85.12 89 THR A CA 1
ATOM 673 C C . THR A 1 89 ? -6.216 10.003 4.784 1.00 85.12 89 THR A C 1
ATOM 675 O O . THR A 1 89 ? -5.407 9.147 5.131 1.00 85.12 89 THR A O 1
ATOM 678 N N . SER A 1 90 ? -7.260 10.333 5.531 1.00 85.31 90 SER A N 1
ATOM 679 C CA . SER A 1 90 ? -7.553 9.664 6.792 1.00 85.31 90 SER A CA 1
ATOM 680 C C . SER A 1 90 ? -9.013 9.253 6.857 1.00 85.31 90 SER A C 1
ATOM 682 O O . SER A 1 90 ? -9.899 9.921 6.322 1.00 85.31 90 SER A O 1
ATOM 684 N N . LYS A 1 91 ? -9.267 8.121 7.510 1.00 86.31 91 LYS A N 1
ATOM 685 C CA . LYS A 1 91 ? -10.623 7.643 7.752 1.00 86.31 91 LYS A CA 1
ATOM 686 C C . LYS A 1 91 ? -10.735 7.088 9.161 1.00 86.31 91 LYS A C 1
ATOM 688 O O . LYS A 1 91 ? -9.903 6.291 9.601 1.00 86.31 91 LYS A O 1
ATOM 693 N N . THR A 1 92 ? -11.766 7.533 9.868 1.00 85.81 92 THR A N 1
ATOM 694 C CA . THR A 1 92 ? -12.118 7.015 11.190 1.00 85.81 92 THR A CA 1
ATOM 695 C C . THR A 1 92 ? -13.018 5.796 11.043 1.00 85.81 92 THR A C 1
ATOM 697 O O . THR A 1 92 ? -13.932 5.785 10.218 1.00 85.81 92 THR A O 1
ATOM 700 N N . TRP A 1 93 ? -12.747 4.775 11.845 1.00 80.62 93 TRP A N 1
ATOM 701 C CA . TRP A 1 93 ? -13.535 3.557 11.951 1.00 80.62 93 TRP A CA 1
ATOM 702 C C . TRP A 1 93 ? -13.794 3.234 13.425 1.00 80.62 93 TRP A C 1
ATOM 704 O O . TRP A 1 93 ? -13.070 3.679 14.322 1.00 80.62 93 TRP A O 1
ATOM 714 N N . HIS A 1 94 ? -14.865 2.481 13.666 1.00 84.00 94 HIS A N 1
ATOM 715 C CA . HIS A 1 94 ? -15.388 2.208 14.999 1.00 84.00 94 HIS A CA 1
ATOM 716 C C . HIS A 1 94 ? -15.396 0.708 15.294 1.00 84.00 94 HIS A C 1
ATOM 718 O O . HIS A 1 94 ? -15.656 -0.113 14.413 1.00 84.00 94 HIS A O 1
ATOM 724 N N . TYR A 1 95 ? -15.138 0.368 16.552 1.00 81.75 95 TYR A N 1
ATOM 725 C CA . TYR A 1 95 ? -15.217 -0.973 17.101 1.00 81.75 95 TYR A CA 1
ATOM 726 C C . TYR A 1 95 ? -15.836 -0.924 18.502 1.00 81.75 95 TYR A C 1
ATOM 728 O O . TYR A 1 95 ? -15.317 -0.277 19.411 1.00 81.75 95 TYR A O 1
ATOM 736 N N . THR A 1 96 ? -16.960 -1.616 18.663 1.00 78.25 96 THR A N 1
ATOM 737 C CA . THR A 1 96 ? -17.786 -1.635 19.881 1.00 78.25 96 THR A CA 1
ATOM 738 C C . THR A 1 96 ? -17.731 -2.961 20.643 1.00 78.25 96 THR A C 1
ATOM 740 O O . THR A 1 96 ? -18.464 -3.123 21.613 1.00 78.25 96 THR A O 1
ATOM 743 N N . GLY A 1 97 ? -16.875 -3.902 20.233 1.00 80.88 97 GLY A N 1
ATOM 744 C CA . GLY A 1 97 ? -16.702 -5.182 20.925 1.00 80.88 97 GLY A CA 1
ATOM 745 C C . GLY A 1 97 ? -15.832 -5.090 22.184 1.00 80.88 97 GLY A C 1
ATOM 746 O O . GLY A 1 97 ? -15.401 -4.007 22.589 1.00 80.88 97 GLY A O 1
ATOM 747 N N . LYS A 1 98 ? -15.534 -6.254 22.776 1.00 83.31 98 LYS A N 1
ATOM 748 C CA . LYS A 1 98 ? -14.616 -6.376 23.922 1.00 83.31 98 LYS A CA 1
ATOM 749 C C . LYS A 1 98 ? -13.237 -5.824 23.572 1.00 83.31 98 LYS A C 1
ATOM 751 O O . LYS A 1 98 ? -12.760 -6.060 22.455 1.00 83.31 98 LYS A O 1
ATOM 756 N N . LYS A 1 99 ? -12.593 -5.151 24.533 1.00 84.31 99 LY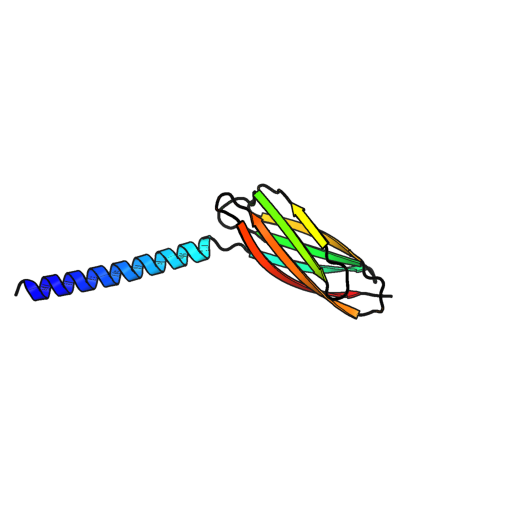S A N 1
ATOM 757 C CA . LYS A 1 99 ? -11.231 -4.607 24.403 1.00 84.31 99 LYS A CA 1
ATOM 758 C C . LYS A 1 99 ? -10.259 -5.635 23.814 1.00 84.31 99 LYS A C 1
ATOM 760 O O . LYS A 1 99 ? -9.936 -6.635 24.448 1.00 84.31 99 LYS A O 1
ATOM 765 N N . LYS A 1 100 ? -9.781 -5.376 22.596 1.00 84.94 100 LYS A N 1
ATOM 766 C CA . LYS A 1 100 ? -8.859 -6.246 21.860 1.00 84.94 100 LYS A CA 1
ATOM 767 C C . LYS A 1 100 ? -7.920 -5.424 20.982 1.00 84.94 100 LYS A C 1
ATOM 769 O O . LYS A 1 100 ? -8.259 -4.330 20.533 1.00 84.94 100 LYS A O 1
ATOM 774 N N . TYR A 1 101 ? -6.728 -5.961 20.744 1.00 85.62 101 TYR A N 1
ATOM 775 C CA . TYR A 1 101 ? -5.807 -5.429 19.748 1.00 85.62 101 TYR A CA 1
ATOM 776 C C . TYR A 1 101 ? -6.313 -5.716 18.328 1.00 85.62 101 TYR A C 1
ATOM 778 O O . TYR A 1 101 ? -6.567 -6.866 17.969 1.00 85.62 101 TYR A O 1
ATOM 786 N N . ILE A 1 102 ? -6.441 -4.665 17.521 1.00 84.50 102 ILE A N 1
ATOM 787 C CA . ILE A 1 102 ? -6.910 -4.711 16.138 1.00 84.50 102 ILE A CA 1
ATOM 788 C C . ILE A 1 102 ? -5.764 -4.266 15.235 1.00 84.50 102 ILE A C 1
ATOM 790 O O . ILE A 1 102 ? -5.415 -3.085 15.188 1.00 84.50 102 ILE A O 1
ATOM 794 N N . ALA A 1 103 ? -5.188 -5.214 14.499 1.00 86.19 103 ALA A N 1
ATOM 795 C CA . ALA A 1 103 ? -4.237 -4.918 13.433 1.00 86.19 103 ALA A CA 1
ATOM 796 C C . ALA A 1 103 ? -4.971 -4.318 12.226 1.00 86.19 103 ALA A C 1
ATOM 798 O O . ALA A 1 103 ? -6.038 -4.804 11.848 1.00 86.19 103 ALA A O 1
ATOM 799 N N . VAL A 1 104 ? -4.404 -3.289 11.601 1.00 86.94 104 VAL A N 1
ATOM 800 C CA . VAL A 1 104 ? -4.996 -2.593 10.456 1.00 86.94 104 VAL A CA 1
ATOM 801 C C . VAL A 1 104 ? 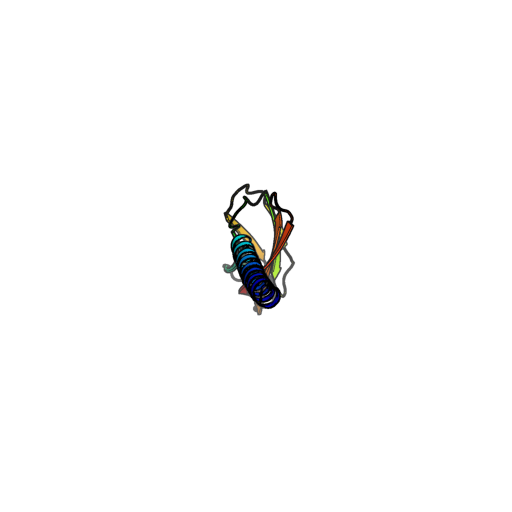-4.084 -2.713 9.247 1.00 86.94 104 VAL A C 1
ATOM 803 O O . VAL A 1 104 ? -2.907 -2.364 9.296 1.00 86.94 104 VAL A O 1
ATOM 806 N N . LYS A 1 105 ? -4.648 -3.165 8.129 1.00 87.25 105 LYS A N 1
ATOM 807 C CA . LYS A 1 105 ? -3.975 -3.183 6.828 1.00 87.25 105 LYS A CA 1
ATOM 808 C C . LYS A 1 105 ? -4.613 -2.161 5.898 1.00 87.25 105 LYS A C 1
ATOM 810 O O . LYS A 1 105 ? -5.838 -2.037 5.874 1.00 87.25 105 LYS A O 1
ATOM 815 N N . THR A 1 106 ? -3.798 -1.457 5.123 1.00 85.69 106 THR A N 1
ATOM 816 C CA . THR A 1 106 ? -4.256 -0.559 4.062 1.00 85.69 106 THR A CA 1
ATOM 817 C C . THR A 1 106 ? -3.848 -1.123 2.708 1.00 85.69 106 THR A C 1
ATOM 819 O O . THR A 1 106 ? -2.694 -1.472 2.481 1.00 85.69 106 THR A O 1
ATOM 822 N N . ALA A 1 107 ? -4.803 -1.237 1.794 1.00 86.06 107 ALA A N 1
ATOM 823 C CA . ALA A 1 107 ? -4.566 -1.564 0.396 1.00 86.06 107 ALA A CA 1
ATOM 824 C C . ALA A 1 107 ? -4.972 -0.361 -0.451 1.00 86.06 107 ALA A C 1
ATOM 826 O O . ALA A 1 107 ? -6.021 0.233 -0.228 1.00 86.06 107 ALA A O 1
ATOM 827 N N . VAL A 1 108 ? -4.133 0.026 -1.399 1.00 86.25 108 VAL A N 1
ATOM 828 C CA . VAL A 1 108 ? -4.304 1.220 -2.219 1.00 86.25 108 VAL A CA 1
ATOM 829 C C . VAL A 1 108 ? -4.049 0.869 -3.674 1.00 86.25 108 VAL A C 1
ATOM 831 O O . VAL A 1 108 ? -2.971 0.418 -4.033 1.00 86.25 108 VAL A O 1
ATOM 834 N N . GLN A 1 109 ? -5.008 1.134 -4.546 1.00 85.19 109 GLN A N 1
ATOM 835 C CA . GLN A 1 109 ? -4.814 1.088 -5.990 1.00 85.19 109 GLN A CA 1
ATOM 836 C C . GLN A 1 109 ? -4.642 2.507 -6.515 1.00 85.19 109 GLN A C 1
ATOM 838 O O . GLN A 1 109 ? -5.568 3.316 -6.460 1.00 85.19 109 GLN A O 1
ATOM 843 N N . VAL A 1 110 ? -3.449 2.816 -7.018 1.00 84.12 110 VAL A N 1
ATOM 844 C CA . VAL A 1 110 ? -3.089 4.142 -7.522 1.00 84.12 110 VAL A CA 1
ATOM 845 C C . VAL A 1 110 ? -3.145 4.145 -9.045 1.00 84.12 110 VAL A C 1
ATOM 847 O O . VAL A 1 110 ? -2.339 3.492 -9.709 1.00 84.12 110 VAL A O 1
ATOM 850 N N . THR A 1 111 ? -4.047 4.949 -9.597 1.00 82.38 111 THR A N 1
ATOM 851 C CA . THR A 1 111 ? -4.155 5.236 -11.029 1.00 82.38 111 THR A CA 1
ATOM 852 C C . THR A 1 111 ? -3.363 6.492 -11.367 1.00 82.38 111 THR A C 1
ATOM 854 O O . THR A 1 111 ? -3.554 7.562 -10.784 1.00 82.38 111 THR A O 1
ATOM 857 N N . THR A 1 112 ? -2.465 6.348 -12.327 1.00 81.62 112 THR A N 1
ATOM 858 C CA . THR A 1 112 ? -1.651 7.418 -12.915 1.00 81.62 112 THR A CA 1
ATOM 859 C C . THR A 1 112 ? -1.846 7.404 -14.428 1.00 81.62 112 THR A C 1
ATOM 861 O O . THR A 1 112 ? -2.322 6.406 -14.961 1.00 81.62 112 THR A O 1
ATOM 864 N N . SER A 1 113 ? -1.406 8.441 -15.143 1.00 76.50 113 SER A N 1
ATOM 865 C CA . SER A 1 113 ? -1.414 8.451 -16.621 1.00 76.50 113 SER A CA 1
ATOM 866 C C . SER A 1 113 ? -0.617 7.299 -17.258 1.00 76.50 113 SER A C 1
ATOM 868 O O . SER A 1 113 ? -0.737 7.045 -18.444 1.00 76.50 113 SER A O 1
ATOM 870 N N . MET A 1 114 ? 0.226 6.630 -16.469 1.00 69.69 114 MET A N 1
ATOM 871 C CA . MET A 1 114 ? 1.054 5.485 -16.859 1.00 69.69 114 MET A CA 1
ATOM 872 C C . MET A 1 114 ? 0.369 4.131 -16.595 1.00 69.69 114 MET A C 1
ATOM 874 O O . MET A 1 114 ? 0.978 3.094 -16.819 1.00 69.69 114 MET A O 1
ATOM 878 N N . GLY A 1 115 ? -0.846 4.127 -16.036 1.00 74.38 115 GLY A N 1
ATOM 879 C CA . GLY A 1 115 ? -1.575 2.915 -15.659 1.00 74.38 115 GLY A CA 1
ATOM 880 C C . GLY A 1 115 ? -1.895 2.803 -14.165 1.00 74.38 115 GLY A C 1
ATOM 881 O O . GLY A 1 115 ? -1.667 3.728 -13.368 1.00 74.38 115 GLY A O 1
ATOM 882 N N . VAL A 1 116 ? -2.461 1.653 -13.795 1.00 77.50 116 VAL A N 1
ATOM 883 C CA . VAL A 1 116 ? -2.926 1.318 -12.441 1.00 77.50 116 VAL A CA 1
ATOM 884 C C . VAL A 1 116 ? -1.890 0.438 -11.749 1.00 77.50 116 VAL A C 1
ATOM 886 O O . VAL A 1 116 ? -1.386 -0.511 -12.333 1.00 77.50 116 VAL A O 1
ATOM 889 N N . SER A 1 117 ? -1.577 0.743 -10.491 1.00 74.56 117 SER A N 1
ATOM 890 C CA . SER A 1 117 ? -0.675 -0.074 -9.675 1.00 74.56 117 SER A CA 1
ATOM 891 C C . SER A 1 117 ? -1.273 -0.283 -8.279 1.00 74.56 117 SER A C 1
ATOM 893 O O . SER A 1 117 ? -1.605 0.708 -7.614 1.00 74.56 117 SER A O 1
ATOM 895 N N . PRO A 1 118 ? -1.456 -1.541 -7.839 1.00 76.75 118 PRO A N 1
ATOM 896 C CA . PRO A 1 118 ? -1.826 -1.859 -6.469 1.00 76.75 118 PRO A CA 1
ATOM 897 C C . PRO A 1 118 ? -0.597 -1.795 -5.555 1.00 76.75 118 PRO A C 1
ATOM 899 O O . PRO A 1 118 ? 0.443 -2.361 -5.861 1.00 76.75 118 PRO A O 1
ATOM 902 N N . ASN A 1 119 ? -0.744 -1.147 -4.405 1.00 78.94 119 ASN A N 1
ATOM 903 C CA . ASN A 1 119 ? 0.221 -1.131 -3.315 1.00 78.94 119 ASN A CA 1
ATOM 904 C C . ASN A 1 119 ? -0.500 -1.366 -1.988 1.00 78.94 119 ASN A C 1
ATOM 906 O O . ASN A 1 119 ? -1.560 -0.800 -1.740 1.00 78.94 119 ASN A O 1
ATOM 910 N N . GLY A 1 120 ? 0.090 -2.162 -1.105 1.00 75.56 120 GLY A N 1
ATOM 911 C CA . GLY A 1 120 ? -0.407 -2.371 0.253 1.00 75.56 120 GLY A CA 1
ATOM 912 C C . GLY A 1 120 ? 0.600 -1.899 1.290 1.00 75.56 120 GLY A C 1
ATOM 913 O O . GLY A 1 120 ? 1.800 -1.881 1.033 1.00 75.56 120 GLY A O 1
ATOM 914 N N . SER A 1 121 ? 0.112 -1.528 2.468 1.00 78.69 121 SER A N 1
ATOM 915 C CA . SER A 1 121 ? 0.943 -1.213 3.622 1.00 78.69 121 SER A CA 1
ATOM 916 C C . SER A 1 121 ? 0.287 -1.716 4.903 1.00 78.69 121 SER A C 1
ATOM 918 O O . SER A 1 121 ? -0.939 -1.727 5.045 1.00 78.69 121 SER A O 1
ATOM 920 N N . SER A 1 122 ? 1.103 -2.158 5.854 1.00 79.25 122 SER A N 1
ATOM 921 C CA . SER A 1 122 ? 0.622 -2.388 7.214 1.00 79.25 122 SER A CA 1
ATOM 922 C C . SER A 1 122 ? 0.465 -1.031 7.888 1.00 79.25 122 SER A C 1
ATOM 924 O O . SER A 1 122 ? 1.406 -0.244 7.904 1.00 79.25 122 SER A O 1
ATOM 926 N N . ALA A 1 123 ? -0.712 -0.744 8.442 1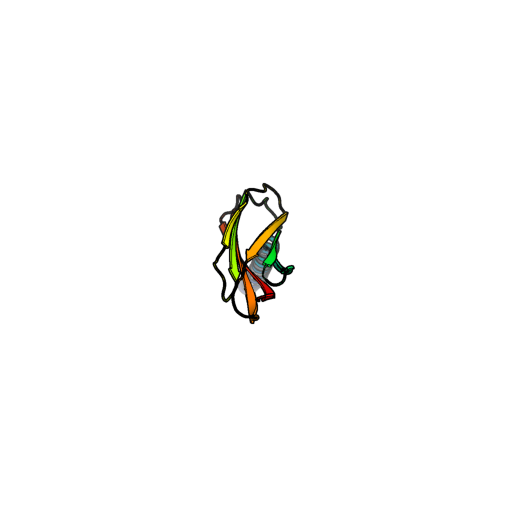.00 78.94 123 ALA A N 1
ATOM 927 C CA . ALA A 1 123 ? -0.993 0.525 9.109 1.00 78.94 123 ALA A CA 1
ATOM 928 C C . ALA A 1 123 ? -0.836 0.442 10.635 1.00 78.94 123 ALA A C 1
ATOM 930 O O . ALA A 1 123 ? -1.415 1.253 11.367 1.00 78.94 123 ALA A O 1
ATOM 931 N N . GLY A 1 124 ? -0.086 -0.556 11.113 1.00 82.38 124 GLY A N 1
ATOM 932 C CA . GLY A 1 124 ? 0.062 -0.878 12.528 1.00 82.38 124 GLY A CA 1
ATOM 933 C C . GLY A 1 124 ? -1.205 -1.497 13.115 1.00 82.38 124 GLY A C 1
ATOM 934 O O . GLY A 1 124 ? -1.987 -2.143 12.420 1.00 82.38 124 GLY A O 1
ATOM 935 N N . GLY A 1 125 ? -1.424 -1.294 14.410 1.00 83.00 125 GLY A N 1
ATOM 936 C CA . GLY A 1 125 ? -2.633 -1.751 15.082 1.00 83.00 125 GLY A CA 1
ATOM 937 C C . GLY A 1 125 ? -2.922 -0.956 16.343 1.00 83.00 125 GLY A C 1
ATOM 938 O O . GLY A 1 125 ? -2.070 -0.225 16.847 1.00 83.00 125 GLY A O 1
ATOM 939 N N . VAL A 1 126 ? -4.153 -1.071 16.826 1.00 83.62 126 VAL A N 1
ATOM 940 C CA . VAL A 1 126 ? -4.675 -0.296 17.953 1.00 83.62 126 VAL A CA 1
ATOM 941 C C . VAL A 1 126 ? -5.540 -1.166 18.848 1.00 83.62 126 VAL A C 1
ATOM 943 O O . VAL A 1 126 ? -6.313 -1.992 18.369 1.00 83.62 126 VAL A O 1
ATOM 946 N N . THR A 1 127 ? -5.447 -0.954 20.157 1.00 84.25 127 THR A N 1
ATOM 947 C CA . THR A 1 127 ? -6.313 -1.630 21.128 1.00 84.25 127 THR A CA 1
ATOM 948 C C . THR A 1 127 ? -7.585 -0.819 21.345 1.00 84.25 127 THR A C 1
ATOM 950 O O . THR A 1 127 ? -7.536 0.286 21.898 1.00 84.25 127 THR A O 1
ATOM 953 N N . LEU A 1 128 ? -8.720 -1.380 20.924 1.00 83.25 128 LEU A N 1
ATOM 954 C CA . LEU A 1 128 ? -10.050 -0.778 21.030 1.00 83.25 128 LEU A CA 1
ATOM 955 C C . LEU A 1 128 ? -11.037 -1.743 21.683 1.00 83.25 128 LEU A C 1
ATOM 957 O O . LEU A 1 128 ? -10.900 -2.957 21.567 1.00 83.25 128 LEU A O 1
ATOM 961 N N . GLY A 1 129 ? -12.054 -1.187 22.324 1.00 79.00 129 GLY A N 1
ATOM 962 C CA . GLY A 1 129 ? -13.223 -1.871 22.858 1.00 79.00 129 GLY A CA 1
ATOM 963 C C . GLY A 1 129 ? -13.753 -1.190 24.114 1.00 79.00 129 GLY A C 1
ATOM 964 O O . GLY A 1 129 ? -13.114 -0.282 24.659 1.00 79.00 129 GLY A O 1
ATOM 965 N N . LYS A 1 130 ? -14.946 -1.616 24.518 1.00 70.94 130 LYS A N 1
ATOM 966 C CA . LYS A 1 130 ? -15.520 -1.306 25.829 1.00 70.94 130 LYS A CA 1
ATOM 967 C C . LYS A 1 130 ? -15.117 -2.375 26.838 1.00 70.94 130 LYS A C 1
ATOM 969 O O . LYS A 1 130 ? -14.877 -3.532 26.409 1.00 70.94 130 LYS A O 1
#